Protein 4G29 (pdb70)

Structure (mmCIF, N/CA/C/O backbone):
data_4G29
#
_entry.id   4G29
#
_cell.length_a   52.256
_cell.length_b   52.256
_cell.length_c   132.146
_cell.angle_alpha   90.00
_cell.angle_beta   90.00
_cell.angle_gamma   90.00
#
_symmetry.space_group_name_H-M   'P 41 21 2'
#
loop_
_entity.id
_entity.type
_entity.pdbx_description
1 polymer 'Secreted effector protein sseI'
2 water water
#
loop_
_atom_site.group_PDB
_atom_site.id
_atom_site.type_symbol
_atom_site.label_atom_id
_atom_site.label_alt_id
_atom_site.label_comp_id
_atom_site.label_asym_id
_atom_site.label_entity_id
_atom_site.label_seq_id
_atom_site.pdbx_PDB_ins_code
_atom_site.Cartn_x
_atom_site.Cartn_y
_atom_site.Cartn_z
_atom_site.occupancy
_atom_site.B_iso_or_equiv
_atom_site.auth_seq_id
_atom_site.auth_comp_id
_atom_site.auth_asym_id
_atom_site.auth_atom_id
_atom_site.pdbx_PDB_model_num
ATOM 1 N N . THR A 1 9 ? 42.384 8.976 15.389 1.00 56.09 145 THR A N 1
ATOM 2 C CA . THR A 1 9 ? 41.307 9.887 14.863 1.00 52.02 145 THR A CA 1
ATOM 3 C C . THR A 1 9 ? 40.101 10.061 15.814 1.00 47.15 145 THR A C 1
ATOM 4 O O . THR A 1 9 ? 40.124 9.614 16.961 1.00 48.69 145 THR A O 1
ATOM 8 N N . TYR A 1 10 ? 39.061 10.745 15.346 1.00 42.44 146 TYR A N 1
ATOM 9 C CA . TYR A 1 10 ? 38.118 11.426 16.224 1.00 37.97 146 TYR A CA 1
ATOM 10 C C . TYR A 1 10 ? 36.693 10.976 15.990 1.00 34.51 146 TYR A C 1
ATOM 11 O O . TYR A 1 10 ? 36.389 10.385 14.961 1.00 33.46 146 TYR A O 1
ATOM 20 N N . ASN A 1 11 ? 35.853 11.227 16.981 1.00 31.26 147 ASN A N 1
ATOM 21 C CA . ASN A 1 11 ? 34.421 10.903 16.884 1.00 28.97 147 ASN A CA 1
ATOM 22 C C . ASN A 1 11 ? 33.576 12.138 16.574 1.00 27.03 147 ASN A C 1
ATOM 23 O O . ASN A 1 11 ? 32.403 12.009 16.121 1.00 24.62 147 ASN A O 1
ATOM 28 N N . LEU A 1 12 ? 34.153 13.313 16.861 1.00 27.90 148 LEU A N 1
ATOM 29 C CA . LEU A 1 12 ? 33.434 14.578 16.805 1.00 27.23 148 LEU A CA 1
ATOM 30 C C . LEU A 1 12 ? 34.179 15.541 15.910 1.00 29.31 148 LEU A C 1
ATOM 31 O O . LEU A 1 12 ? 35.311 15.884 16.205 1.00 30.96 148 LEU A O 1
ATOM 36 N N . THR A 1 13 ? 33.529 15.995 14.854 1.00 28.98 149 THR A N 1
ATOM 37 C CA . THR A 1 13 ? 34.170 16.928 13.927 1.00 31.78 149 THR A CA 1
ATOM 38 C C . THR A 1 13 ? 34.282 18.332 14.504 1.00 33.25 149 THR A C 1
ATOM 39 O O . THR A 1 13 ? 33.508 18.696 15.390 1.00 31.33 149 THR A O 1
ATOM 43 N N . SER A 1 14 ? 35.247 19.104 13.978 1.00 36.88 150 SER A N 1
ATOM 44 C CA . SER A 1 14 ? 35.476 20.511 14.346 1.00 40.02 150 SER A CA 1
ATOM 45 C C . SER A 1 14 ? 34.923 21.463 13.289 1.00 41.25 150 SER A C 1
ATOM 46 O O . SER A 1 14 ? 34.809 22.671 13.557 1.00 43.11 150 SER A O 1
ATOM 49 N N . ASP A 1 15 ? 34.571 20.908 12.121 1.00 41.40 151 ASP A N 1
ATOM 50 C CA . ASP A 1 15 ? 33.890 21.606 11.011 1.00 42.22 151 ASP A CA 1
ATOM 51 C C . ASP A 1 15 ? 32.616 22.305 11.493 1.00 40.90 151 ASP A C 1
ATOM 52 O O . ASP A 1 15 ? 32.240 23.358 10.967 1.00 42.72 151 ASP A O 1
ATOM 57 N N . ILE A 1 16 ? 31.931 21.682 12.454 1.00 36.38 152 ILE A N 1
ATOM 58 C CA . ILE A 1 16 ? 30.747 22.258 13.131 1.00 35.26 152 ILE A C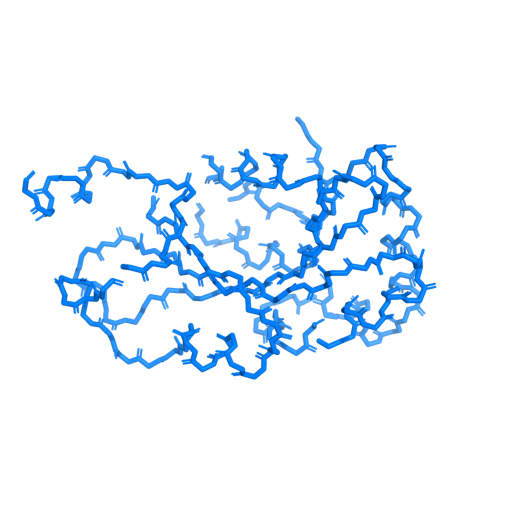A 1
ATOM 59 C C . ILE A 1 16 ? 31.029 22.120 14.611 1.00 34.62 152 ILE A C 1
ATOM 60 O O . ILE A 1 16 ? 31.945 21.401 14.969 1.00 34.73 152 ILE A O 1
ATOM 65 N N . ASP A 1 17 ? 30.252 22.757 15.487 1.00 35.92 153 ASP A N 1
ATOM 66 C CA . ASP A 1 17 ? 30.570 22.623 16.920 1.00 36.45 153 ASP A CA 1
ATOM 67 C C . ASP A 1 17 ? 29.993 21.310 17.491 1.00 33.01 153 ASP A C 1
ATOM 68 O O . ASP A 1 17 ? 29.085 21.306 18.339 1.00 33.45 153 ASP A O 1
ATOM 73 N N . ALA A 1 18 ? 30.544 20.193 17.014 1.00 30.78 154 ALA A N 1
ATOM 74 C CA . ALA A 1 18 ? 30.045 18.886 17.410 1.00 28.73 154 ALA A CA 1
ATOM 75 C C . ALA A 1 18 ? 30.191 18.615 18.902 1.00 28.35 154 ALA A C 1
ATOM 76 O O . ALA A 1 18 ? 29.303 18.014 19.517 1.00 27.70 154 ALA A O 1
ATOM 78 N N . ALA A 1 19 ? 31.291 19.066 19.502 1.00 30.91 155 ALA A N 1
ATOM 79 C CA . ALA A 1 19 ? 31.502 18.813 20.926 1.00 31.41 155 ALA A CA 1
ATOM 80 C C . ALA A 1 19 ? 30.421 19.523 21.739 1.00 30.55 155 ALA A C 1
ATOM 81 O O . ALA A 1 19 ? 29.820 18.930 22.647 1.00 31.10 155 ALA A O 1
ATOM 83 N N . ALA A 1 20 ? 30.111 20.759 21.363 1.00 30.87 156 ALA A N 1
ATOM 84 C CA . ALA A 1 20 ? 29.048 21.512 22.036 1.00 31.60 156 ALA A CA 1
ATOM 85 C C . ALA A 1 20 ? 27.676 20.877 21.846 1.00 29.82 156 ALA A C 1
ATOM 86 O O . ALA A 1 20 ? 26.875 20.821 22.788 1.00 28.53 156 ALA A O 1
ATOM 88 N N . TYR A 1 21 ? 27.393 20.443 20.620 1.00 28.21 157 TYR A N 1
ATOM 89 C CA . TYR A 1 21 ? 26.149 19.762 20.330 1.00 26.40 157 TYR A CA 1
ATOM 90 C C . TYR A 1 21 ? 25.982 18.482 21.141 1.00 25.16 157 TYR A C 1
ATOM 91 O O . TYR A 1 21 ? 24.899 18.218 21.660 1.00 25.37 157 TYR A O 1
ATOM 100 N N . LEU A 1 22 ? 27.050 17.689 21.266 1.00 25.41 158 LEU A N 1
ATOM 101 C CA . LEU A 1 22 ? 26.970 16.479 22.097 1.00 24.56 158 LEU A CA 1
ATOM 102 C C . LEU A 1 22 ? 26.671 16.816 23.562 1.00 26.10 158 LEU A C 1
ATOM 103 O O . LEU A 1 22 ? 25.826 16.203 24.198 1.00 25.30 158 LEU A O 1
ATOM 108 N N . GLU A 1 23 ? 27.334 17.827 24.100 1.00 27.79 159 GLU A N 1
ATOM 109 C CA . GLU A 1 23 ? 27.035 18.248 25.458 1.00 30.24 159 GLU A CA 1
ATOM 110 C C . GLU A 1 23 ? 25.594 18.689 25.649 1.00 28.48 159 GLU A C 1
ATOM 111 O O . GLU A 1 23 ? 24.950 18.395 26.681 1.00 26.66 159 GLU A O 1
ATOM 117 N N . GLU A 1 24 ? 25.090 19.437 24.671 1.00 28.38 160 GLU A N 1
ATOM 118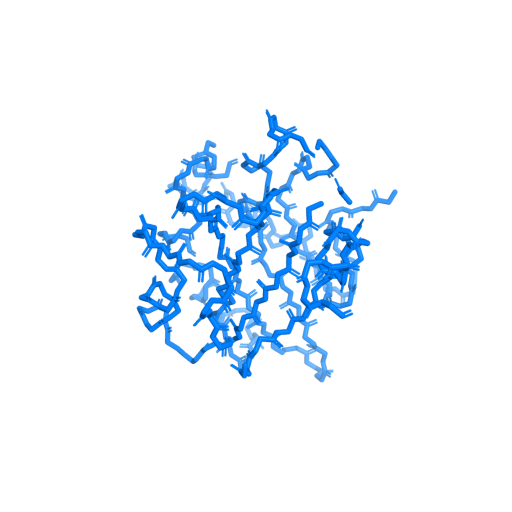 C CA . GLU A 1 24 ? 23.729 19.933 24.732 1.00 29.23 160 GLU A CA 1
ATOM 119 C C . GLU A 1 24 ? 22.717 18.773 24.679 1.00 26.65 160 GLU A C 1
ATOM 120 O O . GLU A 1 24 ? 21.760 18.729 25.447 1.00 25.88 160 GLU A O 1
ATOM 126 N N . LEU A 1 25 ? 22.965 17.810 23.801 1.00 24.51 161 LEU A N 1
ATOM 127 C CA . LEU A 1 25 ? 22.135 16.606 23.764 1.00 22.83 161 LEU A CA 1
ATOM 128 C C . LEU A 1 25 ? 22.142 15.892 25.121 1.00 23.77 161 LEU A C 1
ATOM 129 O O . LEU A 1 25 ? 21.090 15.418 25.639 1.00 23.24 161 LEU A O 1
ATOM 134 N N . LYS A 1 26 ? 23.314 15.824 25.733 1.00 24.16 162 LYS A N 1
ATOM 135 C CA . LYS A 1 26 ? 23.451 15.141 26.990 1.00 25.63 162 LYS A CA 1
ATOM 136 C C . LYS A 1 26 ? 22.882 15.892 28.216 1.00 26.24 162 LYS A C 1
ATOM 137 O O . LYS A 1 26 ? 22.689 15.287 29.281 1.00 27.78 162 LYS A O 1
ATOM 143 N N . GLN A 1 27 ? 22.561 17.163 28.045 1.00 28.50 163 GLN A N 1
ATOM 144 C CA . GLN A 1 27 ? 21.770 17.906 29.038 1.00 28.80 163 GLN A CA 1
ATOM 145 C C . GLN A 1 27 ? 20.316 17.429 29.131 1.00 28.50 163 GLN A C 1
ATOM 146 O O . GLN A 1 27 ? 19.546 17.817 30.050 1.00 28.89 163 GLN A O 1
ATOM 152 N N . ASN A 1 28 ? 19.887 16.688 28.139 1.00 24.69 164 ASN A N 1
ATOM 153 C CA . 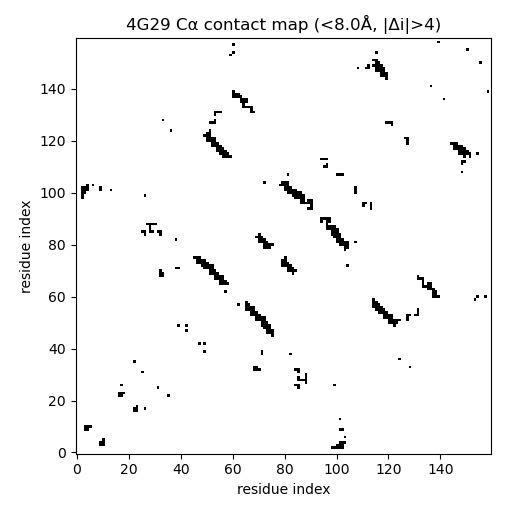ASN A 1 28 ? 18.566 16.079 28.195 1.00 24.81 164 ASN A CA 1
ATOM 154 C C . ASN A 1 28 ? 18.715 14.723 28.880 1.00 23.97 164 ASN A C 1
ATOM 155 O O . ASN A 1 28 ? 19.396 13.842 28.360 1.00 21.68 164 ASN A O 1
ATOM 160 N N . PRO A 1 29 ? 18.006 14.517 29.995 1.00 24.76 165 PRO A N 1
ATOM 161 C CA . PRO A 1 29 ? 18.267 13.304 30.773 1.00 24.52 165 PRO A CA 1
ATOM 162 C C . PRO A 1 29 ? 17.882 11.988 30.056 1.00 22.93 165 PRO A C 1
ATOM 163 O O . PRO A 1 29 ? 18.541 10.966 30.231 1.00 24.15 165 PRO A O 1
ATOM 167 N N . ILE A 1 30 ? 16.836 12.042 29.229 1.00 22.20 166 ILE A N 1
ATOM 168 C CA . ILE A 1 30 ? 16.419 10.868 28.460 1.00 20.87 166 ILE A CA 1
ATOM 169 C C . ILE A 1 30 ? 17.485 10.549 27.364 1.00 19.98 166 ILE A C 1
ATOM 170 O O . ILE A 1 30 ? 17.926 9.366 27.193 1.00 18.76 166 ILE A O 1
ATOM 175 N N . ILE A 1 31 ? 17.901 11.592 26.633 1.00 20.51 167 ILE A N 1
ATOM 176 C CA . ILE A 1 31 ? 18.971 11.398 25.614 1.00 19.18 167 ILE A CA 1
ATOM 177 C C . ILE A 1 31 ? 20.300 10.977 26.268 1.00 18.33 167 ILE A C 1
ATOM 178 O O . ILE A 1 31 ? 20.977 10.075 25.759 1.00 20.49 167 ILE A O 1
ATOM 183 N N . ASN A 1 32 ? 20.662 11.595 27.382 1.00 20.59 168 ASN A N 1
ATOM 184 C CA . ASN A 1 32 ? 21.835 11.207 28.117 1.00 21.40 168 ASN A CA 1
ATOM 185 C C . ASN A 1 32 ? 21.813 9.709 28.469 1.00 21.28 168 ASN A C 1
ATOM 186 O O . ASN A 1 32 ? 22.808 9.022 28.273 1.00 21.44 168 ASN A O 1
ATOM 191 N N . ASN A 1 33 ? 20.676 9.214 28.934 1.00 22.63 169 ASN A N 1
ATOM 192 C CA . ASN A 1 33 ? 20.591 7.794 29.313 1.00 23.14 169 ASN A CA 1
ATOM 193 C C . ASN A 1 33 ? 20.691 6.891 28.112 1.00 22.76 169 ASN A C 1
ATOM 194 O O . ASN A 1 33 ? 21.299 5.831 28.191 1.00 22.57 169 ASN A O 1
ATOM 199 N N . LYS A 1 34 ? 20.182 7.342 26.963 1.00 20.35 170 LYS A N 1
ATOM 200 C CA . LYS A 1 34 ? 20.237 6.522 25.768 1.00 19.93 170 LYS A CA 1
ATOM 201 C C . LYS A 1 34 ? 21.654 6.524 25.163 1.00 19.60 170 LYS A C 1
ATOM 202 O O . LYS A 1 34 ? 22.097 5.548 24.588 1.00 20.08 170 LYS A O 1
ATOM 208 N N . ILE A 1 35 ? 22.393 7.609 25.322 1.00 19.52 171 ILE A N 1
ATOM 209 C CA . ILE A 1 35 ? 23.781 7.645 24.921 1.00 20.14 171 ILE A CA 1
ATOM 210 C C . ILE A 1 35 ? 24.629 6.804 25.879 1.00 21.62 171 ILE A C 1
ATOM 211 O O . ILE A 1 35 ? 25.589 6.175 25.476 1.00 22.45 171 ILE A O 1
ATOM 224 N N . ASN A 1 37 ? 23.536 4.179 27.394 1.00 19.67 173 ASN A N 1
ATOM 225 C CA . ASN A 1 37 ? 23.021 2.846 27.139 1.00 18.75 173 ASN A CA 1
ATOM 226 C C . ASN A 1 37 ? 22.361 2.727 25.778 1.00 19.08 173 ASN A C 1
ATOM 227 O O . ASN A 1 37 ? 21.144 2.620 25.694 1.00 20.55 173 ASN A O 1
ATOM 232 N N . PRO A 1 38 ? 23.190 2.667 24.720 1.00 20.38 174 PRO A N 1
ATOM 233 C CA . PRO A 1 38 ? 22.714 2.857 23.336 1.00 21.91 174 PRO A CA 1
ATOM 234 C C . PRO A 1 38 ? 22.097 1.627 22.717 1.00 22.52 174 PRO A C 1
ATOM 235 O O . PRO A 1 38 ? 21.464 1.761 21.676 1.00 24.69 174 PRO A O 1
ATOM 239 N N . VAL A 1 39 ? 22.278 0.427 23.278 1.00 24.17 175 VAL A N 1
ATOM 240 C CA . VAL A 1 39 ? 21.798 -0.760 22.598 1.00 26.38 175 VAL A CA 1
ATOM 241 C C . VAL A 1 39 ? 20.265 -0.719 22.515 1.00 29.83 175 VAL A C 1
ATOM 242 O O . VAL A 1 39 ? 19.582 -0.499 23.492 1.00 31.12 175 VAL A O 1
ATOM 246 N N . GLY A 1 40 ? 19.753 -0.902 21.321 1.00 33.98 176 GLY A N 1
ATOM 247 C CA . GLY A 1 40 ? 18.327 -0.879 21.086 1.00 36.90 176 GLY A CA 1
ATOM 248 C C . GLY A 1 40 ? 17.734 0.524 20.956 1.00 35.67 176 GLY A C 1
ATOM 249 O O . GLY A 1 40 ? 16.524 0.644 20.814 1.00 38.83 176 GLY A O 1
ATOM 250 N N . GLN A 1 41 ? 18.569 1.553 20.988 1.00 32.23 177 GLN A N 1
ATOM 251 C CA . GLN A 1 41 ? 18.061 2.941 20.965 1.00 30.48 177 GLN A CA 1
ATOM 252 C C . GLN A 1 41 ? 18.037 3.728 19.669 1.00 30.47 177 GLN A C 1
ATOM 253 O O . GLN A 1 41 ? 17.396 4.801 19.768 1.00 27.99 177 GLN A O 1
ATOM 259 N N . CYS A 1 42 ? 18.775 3.336 18.578 1.00 24.31 178 CYS A N 1
ATOM 260 C CA . CYS A 1 42 ? 19.006 4.132 17.387 1.00 24.11 178 CYS A CA 1
ATOM 261 C C . CYS A 1 42 ? 17.615 4.472 16.892 1.00 22.52 178 CYS A C 1
ATOM 262 O O . CYS A 1 42 ? 17.438 5.576 16.501 1.00 24.94 178 CYS A O 1
ATOM 265 N N . GLU A 1 43 ? 16.649 3.538 16.868 1.00 22.26 179 GLU A N 1
ATOM 266 C CA . GLU A 1 43 ? 15.443 3.898 16.130 1.00 22.69 179 GLU A CA 1
ATOM 267 C C . GLU A 1 43 ? 14.709 5.048 16.855 1.00 20.92 179 GLU A C 1
ATOM 268 O O . GLU A 1 43 ? 14.245 6.051 16.217 1.00 18.80 179 GLU A O 1
ATOM 274 N N . SER A 1 44 ? 14.624 4.942 18.190 1.00 20.61 180 SER A N 1
ATOM 275 C CA . SER A 1 44 ? 13.891 5.942 19.002 1.00 20.32 180 SER A CA 1
ATOM 276 C C . SER A 1 44 ? 14.603 7.313 19.036 1.00 19.30 180 SER A C 1
ATOM 277 O O . SER A 1 44 ? 14.005 8.296 19.436 1.00 21.41 180 SER A O 1
ATOM 280 N N . LEU A 1 45 ? 15.909 7.333 18.725 1.00 18.37 181 LEU A N 1
ATOM 281 C CA . LEU A 1 45 ? 16.685 8.560 18.725 1.00 17.17 181 LEU A CA 1
ATOM 282 C C . LEU A 1 45 ? 16.509 9.340 17.422 1.00 18.00 181 LEU A C 1
ATOM 283 O O . LEU A 1 45 ? 16.903 10.524 17.388 1.00 18.21 181 LEU A O 1
ATOM 296 N N . THR A 1 47 ? 13.881 10.746 15.764 1.00 18.45 183 THR A N 1
ATOM 297 C CA . THR A 1 47 ? 13.028 11.922 15.836 1.00 19.08 183 THR A CA 1
ATOM 298 C C . THR A 1 47 ? 13.670 12.991 16.722 1.00 18.44 183 THR A C 1
ATOM 299 O O . THR A 1 47 ? 13.803 14.170 16.305 1.00 18.94 183 THR A O 1
ATOM 303 N N . PRO A 1 48 ? 14.119 12.615 17.950 1.00 20.25 184 PRO A N 1
ATOM 304 C CA . PRO A 1 48 ? 14.692 13.649 18.772 1.00 20.72 184 PRO A CA 1
ATOM 305 C C . PRO A 1 48 ? 15.943 14.312 18.204 1.00 20.27 184 PRO A C 1
ATOM 306 O O . PRO A 1 48 ? 16.096 15.540 18.256 1.00 20.01 184 PRO A O 1
ATOM 310 N N . VAL A 1 49 ? 16.824 13.512 17.628 1.00 19.58 185 VAL A N 1
ATOM 311 C CA . VAL A 1 49 ? 18.018 14.037 16.961 1.00 17.92 185 VAL A CA 1
ATOM 312 C C . VAL A 1 49 ? 17.667 14.922 15.776 1.00 19.14 185 VAL A C 1
ATOM 313 O O . VAL A 1 49 ? 18.313 16.011 15.610 1.00 19.30 185 VAL A O 1
ATOM 317 N N . SER A 1 50 ? 16.722 14.507 14.940 1.00 19.14 186 SER A N 1
ATOM 318 C CA . SER A 1 50 ? 16.232 15.379 13.848 1.00 19.05 186 SER A CA 1
ATOM 319 C C . SER A 1 50 ? 15.691 16.711 14.381 1.00 20.30 186 SER A C 1
ATOM 320 O O . SER A 1 50 ? 16.009 17.791 13.840 1.00 20.89 186 SER A O 1
ATOM 323 N N . ASN A 1 51 ? 14.838 16.661 15.421 1.00 18.81 187 ASN A N 1
ATOM 324 C CA . ASN A 1 51 ? 14.329 17.912 16.004 1.00 21.39 187 ASN A CA 1
ATOM 325 C C . ASN A 1 51 ? 15.476 18.825 16.442 1.00 21.46 187 ASN A C 1
ATOM 326 O O . ASN A 1 51 ? 15.427 20.031 16.242 1.00 22.19 187 ASN A O 1
ATOM 331 N N . PHE A 1 52 ? 16.465 18.229 17.094 1.00 21.01 188 PHE A N 1
ATOM 332 C CA . PHE A 1 52 ? 17.642 18.947 17.565 1.00 20.94 188 PHE A CA 1
ATOM 333 C C . PHE A 1 52 ? 18.375 19.639 16.409 1.00 21.75 188 PHE A C 1
ATOM 334 O O . PHE A 1 52 ? 18.693 20.830 16.464 1.00 24.88 188 PHE A O 1
ATOM 350 N N . ASN A 1 54 ? 17.327 20.377 13.417 1.00 24.06 190 ASN A N 1
ATOM 351 C CA . ASN A 1 54 ? 16.506 21.349 12.745 1.00 27.36 190 ASN A CA 1
ATOM 352 C C . ASN A 1 54 ? 16.550 22.642 13.524 1.00 28.98 190 ASN A C 1
ATOM 353 O O . ASN A 1 54 ? 16.704 23.723 12.968 1.00 30.26 190 ASN A O 1
ATOM 358 N N . GLU A 1 55 ? 16.477 22.524 14.837 1.00 29.10 191 GLU A N 1
ATOM 359 C CA . GLU A 1 55 ? 16.462 23.726 15.646 1.00 32.38 191 GLU A CA 1
ATOM 360 C C . GLU A 1 55 ? 17.862 24.419 15.662 1.00 32.01 191 GLU A C 1
ATOM 361 O O . GLU A 1 55 ? 17.982 25.605 15.873 1.00 35.52 191 GLU A O 1
ATOM 367 N N . LYS A 1 56 ? 18.909 23.675 15.356 1.00 30.54 192 LYS A N 1
ATOM 368 C CA . LYS A 1 56 ? 20.229 24.221 15.232 1.00 32.51 192 LYS A CA 1
ATOM 369 C C . LYS A 1 56 ? 20.493 24.827 13.854 1.00 33.72 192 LYS A C 1
ATOM 370 O O . LYS A 1 56 ? 21.573 25.406 13.647 1.00 35.58 192 LYS A O 1
ATOM 376 N N . GLY A 1 57 ? 19.532 24.723 12.928 1.00 32.63 193 GLY A N 1
ATOM 377 C CA . GLY A 1 57 ? 19.674 25.287 11.573 1.00 33.71 193 GLY A CA 1
ATOM 378 C C . GLY A 1 57 ? 20.263 24.346 10.519 1.00 32.39 193 GLY A C 1
ATOM 379 O O . GLY A 1 57 ? 20.705 24.821 9.464 1.00 32.54 193 GLY A O 1
ATOM 380 N N . PHE A 1 58 ? 20.255 23.028 10.779 1.00 29.12 194 PHE A N 1
ATOM 381 C CA . PHE A 1 58 ? 20.555 22.051 9.732 1.00 27.87 194 PHE A CA 1
ATOM 382 C C . PHE A 1 58 ? 19.283 21.950 8.903 1.00 28.40 194 PHE A C 1
ATOM 383 O O . PHE A 1 58 ? 18.181 22.078 9.444 1.00 30.92 194 PHE A O 1
ATOM 391 N N . ASP A 1 59 ? 19.395 21.761 7.600 1.00 28.83 195 ASP A N 1
ATOM 392 C CA . ASP A 1 59 ? 18.188 21.452 6.818 1.00 28.69 195 ASP A CA 1
ATOM 393 C C . ASP A 1 59 ? 18.413 20.231 5.900 1.00 27.00 195 ASP A C 1
ATOM 394 O O . ASP A 1 59 ? 19.420 19.501 6.029 1.00 26.09 195 ASP A O 1
ATOM 399 N N . ASN A 1 60 ? 17.431 19.956 5.047 1.00 25.94 196 ASN A N 1
ATOM 400 C CA . ASN A 1 60 ? 17.447 18.737 4.247 1.00 25.34 196 ASN A CA 1
ATOM 401 C C . ASN A 1 60 ? 17.805 17.529 5.141 1.00 22.47 196 ASN A C 1
ATOM 402 O O . ASN A 1 60 ? 18.716 16.770 4.857 1.00 22.07 196 ASN A O 1
ATOM 407 N N . ILE A 1 61 ? 17.008 17.359 6.184 1.00 21.33 197 ILE A N 1
ATOM 408 C CA . ILE A 1 61 ? 17.213 16.294 7.150 1.00 22.04 197 ILE A CA 1
ATOM 409 C C . ILE A 1 61 ? 16.726 14.979 6.531 1.00 21.28 197 ILE A C 1
ATOM 410 O O . ILE A 1 61 ? 15.647 14.901 5.960 1.00 22.06 197 ILE A O 1
ATOM 415 N N . ARG A 1 62 ? 17.591 13.969 6.594 1.00 19.30 198 ARG A N 1
ATOM 416 C CA . ARG A 1 62 ? 17.270 12.649 6.119 1.00 18.93 198 ARG A CA 1
ATOM 417 C C . ARG A 1 62 ? 17.559 11.654 7.237 1.00 17.75 198 ARG A C 1
ATOM 418 O O . ARG A 1 62 ? 18.423 11.924 8.092 1.00 19.37 198 ARG A O 1
ATOM 426 N N . TYR A 1 63 ? 16.912 10.486 7.111 1.00 18.91 199 TYR A N 1
ATOM 427 C CA . TYR A 1 63 ? 16.996 9.398 8.041 1.00 18.26 199 TYR A CA 1
ATOM 428 C C . TYR A 1 63 ? 17.717 8.274 7.326 1.00 17.94 199 TYR A C 1
ATOM 429 O O . TYR A 1 63 ? 17.253 7.806 6.320 1.00 18.25 199 TYR A O 1
ATOM 438 N N . ARG A 1 64 ? 18.861 7.896 7.889 1.00 17.64 200 ARG A N 1
ATOM 439 C CA . ARG A 1 64 ? 19.733 6.931 7.300 1.00 17.22 200 ARG A CA 1
ATOM 440 C C . ARG A 1 64 ? 19.509 5.552 7.895 1.00 17.18 200 ARG A C 1
ATOM 441 O O . ARG A 1 64 ? 19.830 5.323 9.067 1.00 18.18 200 ARG A O 1
ATOM 449 N N . GLY A 1 65 ? 18.977 4.631 7.089 1.00 16.05 201 GLY A N 1
ATOM 450 C CA . GLY A 1 65 ? 18.780 3.233 7.466 1.00 16.17 201 GLY A CA 1
ATOM 451 C C . GLY A 1 65 ? 19.960 2.418 6.986 1.00 14.41 201 GLY A C 1
ATOM 452 O O . GLY A 1 65 ? 20.400 2.595 5.827 1.00 15.45 201 GLY A O 1
ATOM 453 N N . ILE A 1 66 ? 20.527 1.621 7.864 1.00 15.24 202 ILE A N 1
ATOM 454 C CA . ILE A 1 66 ? 21.748 0.889 7.616 1.00 14.78 202 ILE A CA 1
ATOM 455 C C . ILE A 1 66 ? 21.597 -0.622 7.917 1.00 17.08 202 ILE A C 1
ATOM 456 O O . ILE A 1 66 ? 20.922 -1.032 8.917 1.00 15.81 202 ILE A O 1
ATOM 461 N N . PHE A 1 67 ? 22.184 -1.461 7.049 1.00 16.96 203 PHE A N 1
ATOM 462 C CA . PHE A 1 67 ? 22.385 -2.856 7.411 1.00 18.50 203 PHE A CA 1
ATOM 463 C C . PHE A 1 67 ? 23.880 -3.189 7.503 1.00 18.23 203 PHE A C 1
ATOM 464 O O . PHE A 1 67 ? 24.703 -2.665 6.722 1.00 19.53 203 PHE A O 1
ATOM 472 N N . ILE A 1 68 ? 24.181 -4.105 8.434 1.00 16.70 204 ILE A N 1
ATOM 473 C CA . ILE A 1 68 ? 25.515 -4.661 8.627 1.00 19.04 204 ILE A CA 1
ATOM 474 C C . ILE A 1 68 ? 25.377 -6.171 8.541 1.00 19.69 204 ILE A C 1
ATOM 475 O O . ILE A 1 68 ? 24.626 -6.786 9.333 1.00 20.35 204 ILE A O 1
ATOM 480 N N . TRP A 1 69 ? 26.009 -6.760 7.526 1.00 18.99 205 TRP A N 1
ATOM 481 C CA . TRP A 1 69 ? 25.886 -8.177 7.258 1.00 21.59 205 TRP A CA 1
ATOM 482 C C . TRP A 1 69 ? 27.234 -8.778 7.535 1.00 23.18 205 TRP A C 1
ATOM 483 O O . TRP A 1 69 ? 28.241 -8.295 7.034 1.00 21.85 205 TRP A O 1
ATOM 494 N N . ASP A 1 70 ? 27.240 -9.855 8.321 1.00 24.89 206 ASP A N 1
ATOM 495 C CA . ASP A 1 70 ? 28.458 -10.609 8.648 1.00 28.50 206 ASP A CA 1
ATOM 496 C C . ASP A 1 70 ? 28.740 -11.711 7.647 1.00 28.81 206 ASP A C 1
ATOM 497 O O . ASP A 1 70 ? 29.903 -12.029 7.354 1.00 31.75 206 ASP A O 1
ATOM 502 N N . LYS A 1 71 ? 27.685 -12.328 7.127 1.00 28.63 207 LYS A N 1
ATOM 503 C CA . LYS A 1 71 ? 27.822 -13.458 6.187 1.00 30.05 207 LYS A CA 1
ATOM 504 C C . LYS A 1 71 ? 26.563 -13.597 5.306 1.00 30.38 207 LYS A C 1
ATOM 505 O O . LYS A 1 71 ? 25.503 -13.140 5.710 1.00 29.82 207 LYS A O 1
ATOM 511 N N . PRO A 1 72 ? 26.661 -14.259 4.128 1.00 30.55 208 PRO A N 1
ATOM 512 C CA . PRO A 1 72 ? 25.521 -14.322 3.203 1.00 31.00 208 PRO A CA 1
ATOM 513 C C . PRO A 1 72 ? 24.306 -15.074 3.729 1.00 31.09 208 PRO A C 1
ATOM 514 O O . PRO A 1 72 ? 23.199 -14.860 3.242 1.00 32.81 208 PRO A O 1
ATOM 518 N N . THR A 1 73 ? 24.529 -15.978 4.686 1.00 31.53 209 THR A N 1
ATOM 519 C CA . THR A 1 73 ? 23.472 -16.846 5.200 1.00 32.73 209 THR A CA 1
ATOM 520 C C . THR A 1 73 ? 22.809 -16.312 6.474 1.00 31.40 209 THR A C 1
ATOM 521 O O . THR A 1 73 ? 21.969 -16.982 7.061 1.00 31.36 209 THR A O 1
ATOM 525 N N . GLU A 1 74 ? 23.220 -15.124 6.913 1.00 28.96 210 GLU A N 1
ATOM 526 C CA . GLU A 1 74 ? 22.653 -14.534 8.111 1.00 28.01 210 GLU A CA 1
ATOM 527 C C . GLU A 1 74 ? 21.178 -14.362 7.902 1.00 26.65 210 GLU A C 1
ATOM 528 O O . GLU A 1 74 ? 20.769 -13.871 6.876 1.00 25.59 210 GLU A O 1
ATOM 534 N N . GLU A 1 75 ? 20.377 -14.770 8.874 1.00 26.50 211 GLU A N 1
ATOM 535 C CA . GLU A 1 75 ? 18.931 -14.735 8.700 1.00 26.12 211 GLU A CA 1
ATOM 536 C C . GLU A 1 75 ? 18.320 -13.354 8.838 1.00 24.51 211 GLU A C 1
ATOM 537 O O . GLU A 1 75 ? 17.361 -13.043 8.139 1.00 22.21 211 GLU A O 1
ATOM 543 N N . ILE A 1 76 ? 18.848 -12.549 9.766 1.00 22.07 212 ILE A N 1
ATOM 544 C CA . ILE A 1 76 ? 18.394 -11.192 10.000 1.00 21.49 212 ILE A CA 1
ATOM 545 C C . ILE A 1 76 ? 19.639 -10.312 10.128 1.00 20.82 212 ILE A C 1
ATOM 546 O O . ILE A 1 76 ? 20.412 -10.457 11.093 1.00 22.10 212 ILE A O 1
ATOM 551 N N . PRO A 1 77 ? 19.833 -9.389 9.190 1.00 19.47 213 PRO A N 1
ATOM 552 C CA . PRO A 1 77 ? 21.011 -8.546 9.324 1.00 20.32 213 PRO A CA 1
ATOM 553 C C . PRO A 1 77 ? 20.889 -7.603 10.513 1.00 20.21 213 PRO A C 1
ATOM 554 O O . PRO A 1 77 ? 19.822 -7.416 11.067 1.00 21.34 213 PRO A O 1
ATOM 558 N N . THR A 1 78 ? 22.011 -7.082 10.959 1.00 19.75 214 THR A N 1
ATOM 559 C CA . THR A 1 78 ? 21.995 -6.056 11.996 1.00 20.06 214 THR A CA 1
ATOM 560 C C . THR A 1 78 ? 21.605 -4.722 11.378 1.00 18.77 214 THR A C 1
ATOM 561 O O . THR A 1 78 ? 22.138 -4.340 10.329 1.00 19.53 214 THR A O 1
ATOM 565 N N . ASN A 1 79 ? 20.691 -4.024 12.024 1.00 18.72 215 ASN A N 1
ATOM 566 C CA . ASN A 1 79 ? 20.281 -2.713 11.532 1.00 19.05 215 ASN A CA 1
ATOM 567 C C . ASN A 1 79 ? 20.849 -1.599 12.398 1.00 17.66 215 ASN A C 1
ATOM 568 O O . ASN A 1 79 ? 21.332 -1.810 13.554 1.00 20.12 215 ASN A O 1
ATOM 573 N N . HIS A 1 80 ? 20.835 -0.406 11.852 1.00 16.36 216 HIS A N 1
ATOM 574 C CA . HIS A 1 80 ? 21.257 0.775 12.558 1.00 15.87 216 HIS A CA 1
ATOM 575 C C . HIS A 1 80 ? 20.652 1.999 11.840 1.00 14.66 216 HIS A C 1
ATOM 576 O O . HIS A 1 80 ? 20.234 1.915 10.684 1.00 15.36 216 HIS A O 1
ATOM 583 N N . PHE A 1 81 ? 20.577 3.085 12.571 1.00 15.16 217 PHE A N 1
ATOM 584 C CA . PHE A 1 81 ? 19.971 4.340 12.087 1.00 16.31 217 PHE A CA 1
ATOM 585 C C . PHE A 1 81 ? 20.756 5.557 12.515 1.00 17.30 217 PHE A C 1
ATOM 586 O O . PHE A 1 81 ? 21.193 5.672 13.670 1.00 18.88 217 PHE A O 1
ATOM 594 N N . ALA A 1 82 ? 20.896 6.503 11.602 1.00 16.38 218 ALA A N 1
ATOM 595 C CA . ALA A 1 82 ? 21.540 7.756 11.922 1.00 17.35 218 ALA A CA 1
ATOM 596 C C . ALA A 1 82 ? 20.711 8.884 11.269 1.00 17.06 218 ALA A C 1
ATOM 597 O O . ALA A 1 82 ? 19.820 8.599 10.476 1.00 18.48 218 ALA A O 1
ATOM 599 N N . VAL A 1 83 ? 21.081 10.117 11.525 1.00 17.42 219 VAL A N 1
ATOM 600 C CA . VAL A 1 83 ? 20.368 11.274 10.924 1.00 17.35 219 VAL A CA 1
ATOM 601 C C . VAL A 1 83 ? 21.379 12.158 10.198 1.00 17.63 219 VAL A C 1
ATOM 602 O O . VAL A 1 83 ? 22.470 12.406 10.714 1.00 17.59 219 VAL A O 1
ATOM 606 N N . VAL A 1 84 ? 21.024 12.587 8.992 1.00 19.03 220 VAL A N 1
ATOM 607 C CA . VAL A 1 84 ? 21.909 13.356 8.126 1.00 19.18 220 VAL A CA 1
ATOM 608 C C . VAL A 1 84 ? 21.274 14.720 7.871 1.00 20.59 220 VAL A C 1
ATOM 609 O O . VAL A 1 84 ? 20.044 14.847 7.679 1.00 19.52 220 VAL A O 1
ATOM 613 N N . GLY A 1 85 ? 22.099 15.757 7.849 1.00 21.16 221 GLY A N 1
ATOM 614 C CA . GLY A 1 85 ? 21.591 17.091 7.534 1.00 22.85 221 GLY A CA 1
ATOM 615 C C . GLY A 1 85 ? 22.650 17.978 6.915 1.00 23.52 221 GLY A C 1
ATOM 616 O O . GLY A 1 85 ? 23.857 17.789 7.121 1.00 21.54 221 GLY A O 1
ATOM 617 N N . ASN A 1 86 ? 22.161 18.935 6.140 1.00 25.27 222 ASN A N 1
ATOM 618 C CA . ASN A 1 86 ? 22.981 19.903 5.459 1.00 27.88 222 ASN A CA 1
ATOM 619 C C . ASN A 1 86 ? 23.234 21.117 6.338 1.00 28.99 222 ASN A C 1
ATOM 620 O O . ASN A 1 86 ? 22.326 21.635 6.969 1.00 28.78 222 ASN A O 1
ATOM 625 N N . LYS A 1 87 ? 24.464 21.599 6.322 1.00 32.12 223 LYS A N 1
ATOM 626 C CA . LYS A 1 87 ? 24.766 22.872 6.932 1.00 34.50 223 LYS A CA 1
ATOM 627 C C . LYS A 1 87 ? 25.804 23.540 6.047 1.00 36.54 223 LYS A C 1
ATOM 628 O O . LYS A 1 87 ? 26.925 23.060 5.922 1.00 35.46 223 LYS A O 1
ATOM 634 N N . GLU A 1 88 ? 25.395 24.610 5.384 1.00 40.05 224 GLU A N 1
ATOM 635 C CA . GLU A 1 88 ? 26.295 25.403 4.553 1.00 43.32 224 GLU A CA 1
ATOM 636 C C . GLU A 1 88 ? 26.902 24.601 3.412 1.00 43.01 224 GLU A C 1
ATOM 637 O O . GLU A 1 88 ? 28.103 24.723 3.095 1.00 44.48 224 GLU A O 1
ATOM 643 N N . GLY A 1 89 ? 26.056 23.812 2.767 1.00 41.09 225 GLY A N 1
ATOM 644 C CA . GLY A 1 89 ? 26.470 23.025 1.610 1.00 41.07 225 GLY A CA 1
ATOM 645 C C . GLY A 1 89 ? 27.206 21.746 1.869 1.00 38.33 225 GLY A C 1
ATOM 646 O O . GLY A 1 89 ? 27.638 21.099 0.922 1.00 39.24 225 GLY A O 1
ATOM 647 N N . LYS A 1 90 ? 27.359 21.358 3.138 1.00 35.86 226 LYS A N 1
ATOM 648 C CA . LYS A 1 90 ? 27.956 20.061 3.455 1.00 33.44 226 LYS A CA 1
ATOM 649 C C . LYS A 1 90 ? 27.012 19.261 4.339 1.00 29.19 226 LYS A C 1
ATOM 650 O O . LYS A 1 90 ? 26.289 19.839 5.159 1.00 29.11 226 LYS A O 1
ATOM 656 N N . ASP A 1 91 ? 27.027 17.949 4.133 1.00 26.84 227 ASP A N 1
ATOM 657 C CA . ASP A 1 91 ? 26.258 16.999 4.958 1.00 23.94 227 ASP A CA 1
ATOM 658 C C . ASP A 1 91 ? 27.033 16.585 6.205 1.00 22.78 227 ASP A C 1
ATOM 659 O O . ASP A 1 91 ? 28.232 16.330 6.149 1.00 24.89 227 ASP A O 1
ATOM 664 N N . TYR A 1 92 ? 26.316 16.526 7.333 1.00 20.60 228 TYR A N 1
ATOM 665 C CA . TYR A 1 92 ? 26.803 15.953 8.589 1.00 19.65 228 TYR A CA 1
ATOM 666 C C . TYR A 1 92 ? 25.875 14.816 9.061 1.00 19.12 228 TYR A C 1
ATOM 667 O O . TYR A 1 92 ? 24.670 14.850 8.837 1.00 19.20 228 TYR A O 1
ATOM 676 N N . VAL A 1 93 ? 26.473 13.827 9.690 1.00 19.48 229 VAL A N 1
ATOM 677 C CA . VAL A 1 93 ? 25.767 12.682 10.216 1.00 18.96 229 VAL A CA 1
ATOM 678 C C . VAL A 1 93 ? 25.893 12.739 11.729 1.00 17.76 229 VAL A C 1
ATOM 679 O O . VAL A 1 93 ? 26.991 12.772 12.262 1.00 20.45 229 VAL A O 1
ATOM 683 N N . PHE A 1 94 ? 24.746 12.801 12.393 1.00 18.34 230 PHE A N 1
ATOM 684 C CA . PHE A 1 94 ? 24.631 12.593 13.831 1.00 18.06 230 PHE A CA 1
ATOM 685 C C . PHE A 1 94 ? 24.297 11.117 14.045 1.00 17.92 230 PHE A C 1
ATOM 686 O O . PHE A 1 94 ? 23.216 10.612 13.634 1.00 17.57 230 PHE A O 1
ATOM 694 N N . ASP A 1 95 ? 25.218 10.411 14.681 1.00 17.89 231 ASP A N 1
ATOM 695 C CA . ASP A 1 95 ? 25.059 8.994 14.942 1.00 17.62 231 ASP A CA 1
ATOM 696 C C . ASP A 1 95 ? 25.468 8.742 16.380 1.00 17.16 231 ASP A C 1
ATOM 697 O O . ASP A 1 95 ? 26.525 8.165 16.661 1.00 17.64 231 ASP A O 1
ATOM 702 N N . VAL A 1 96 ? 24.620 9.224 17.277 1.00 17.98 232 VAL A N 1
ATOM 703 C CA . VAL A 1 96 ? 24.909 9.250 18.698 1.00 18.27 232 VAL A CA 1
ATOM 704 C C . VAL A 1 96 ? 24.740 7.891 19.420 1.00 20.01 232 VAL A C 1
ATOM 705 O O . VAL A 1 96 ?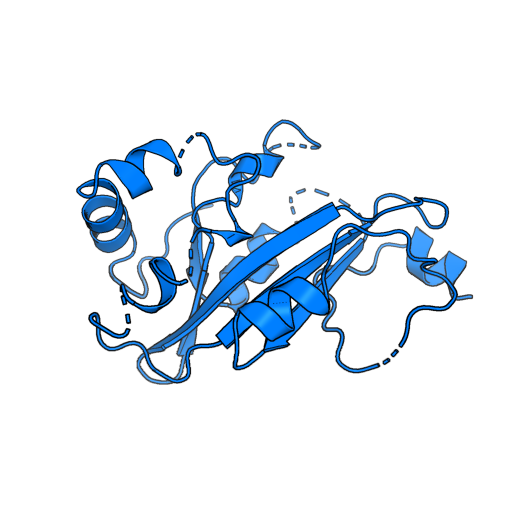 25.003 7.812 20.606 1.00 21.19 232 VAL A O 1
ATOM 709 N N . SER A 1 97 ? 24.334 6.849 18.701 1.00 18.12 233 SER A N 1
ATOM 710 C CA . SER A 1 97 ? 24.277 5.500 19.252 1.00 19.98 233 SER A CA 1
ATOM 711 C C . SER A 1 97 ? 25.193 4.504 18.533 1.00 18.75 233 SER A C 1
ATOM 712 O O . SER A 1 97 ? 25.039 3.292 18.707 1.00 18.59 233 SER A O 1
ATOM 715 N N . ALA A 1 98 ? 26.169 4.999 17.769 1.00 19.85 234 ALA A N 1
ATOM 716 C CA . ALA A 1 98 ? 27.087 4.147 16.983 1.00 18.67 234 ALA A CA 1
ATOM 717 C C . ALA A 1 98 ? 27.793 3.144 17.885 1.00 20.38 234 ALA A C 1
ATOM 718 O O . ALA A 1 98 ? 28.062 1.996 17.517 1.00 21.83 234 ALA A O 1
ATOM 720 N N . HIS A 1 99 ? 28.135 3.620 19.063 1.00 20.39 235 HIS A N 1
ATOM 721 C CA . HIS A 1 99 ? 28.870 2.821 20.023 1.00 22.08 235 HIS A CA 1
ATOM 722 C C . HIS A 1 99 ? 28.108 1.648 20.585 1.00 24.15 235 HIS A C 1
ATOM 723 O O . HIS A 1 99 ? 28.718 0.843 21.351 1.00 25.60 235 HIS A O 1
ATOM 730 N N . GLN A 1 100 ? 26.844 1.482 20.192 1.00 23.70 236 GLN A N 1
ATOM 731 C CA . GLN A 1 100 ? 26.163 0.211 20.473 1.00 25.34 236 GLN A CA 1
ATOM 732 C C . GLN A 1 100 ? 26.923 -1.010 19.908 1.00 25.93 236 GLN A C 1
ATOM 733 O O . GLN A 1 100 ? 26.722 -2.110 20.375 1.00 28.20 236 GLN A O 1
ATOM 739 N N . PHE A 1 101 ? 27.812 -0.785 18.942 1.00 25.05 237 PHE A N 1
ATOM 740 C CA . PHE A 1 101 ? 28.592 -1.839 18.279 1.00 26.90 237 PHE A CA 1
ATOM 741 C C . PHE A 1 101 ? 29.991 -2.074 18.853 1.00 28.04 237 PHE A C 1
ATOM 742 O O . PHE A 1 101 ? 30.697 -3.026 18.441 1.00 29.66 237 PHE A O 1
ATOM 750 N N . GLU A 1 102 ? 30.390 -1.239 19.809 1.00 30.32 238 GLU A N 1
ATOM 751 C CA . GLU A 1 102 ? 31.741 -1.322 20.413 1.00 33.49 238 GLU A CA 1
ATOM 752 C C . GLU A 1 102 ? 32.128 -2.723 20.845 1.00 37.62 238 GLU A C 1
ATOM 753 O O . GLU A 1 102 ? 33.288 -3.168 20.631 1.00 39.39 238 GLU A O 1
ATOM 759 N N . ASN A 1 103 ? 31.171 -3.404 21.450 1.00 39.89 239 ASN A N 1
ATOM 760 C CA . ASN A 1 103 ? 31.348 -4.747 21.966 1.00 44.40 239 ASN A CA 1
ATOM 761 C C . ASN A 1 103 ? 30.873 -5.857 21.018 1.00 45.88 239 ASN A C 1
ATOM 762 O O . ASN A 1 103 ? 30.745 -7.004 21.459 1.00 48.70 239 ASN A O 1
ATOM 767 N N . ARG A 1 104 ? 30.651 -5.524 19.734 1.00 44.81 240 ARG A N 1
ATOM 768 C CA . ARG A 1 104 ? 30.172 -6.480 18.701 1.00 45.63 240 ARG A CA 1
ATOM 769 C C . ARG A 1 104 ? 31.052 -6.562 17.466 1.00 45.29 240 ARG A C 1
ATOM 770 O O . ARG A 1 104 ? 30.559 -6.690 16.347 1.00 46.00 240 ARG A O 1
ATOM 778 N N . GLY A 1 105 ? 32.357 -6.465 17.672 1.00 45.95 241 GLY A N 1
ATOM 779 C CA . GLY A 1 105 ? 33.319 -6.533 16.586 1.00 45.50 241 GLY A CA 1
ATOM 780 C C . GLY A 1 105 ? 33.518 -5.230 15.856 1.00 43.10 241 GLY A C 1
ATOM 781 O O . GLY A 1 105 ? 34.073 -5.218 14.766 1.00 44.81 241 GLY A O 1
ATOM 790 N N . SER A 1 107 ? 34.944 -2.293 17.644 1.00 39.70 243 SER A N 1
ATOM 791 C CA . SER A 1 107 ? 35.432 -1.628 18.827 1.00 40.25 243 SER A CA 1
ATOM 792 C C . SER A 1 107 ? 35.839 -0.199 18.582 1.00 39.00 243 SER A C 1
ATOM 793 O O . SER A 1 107 ? 35.900 0.590 19.543 1.00 38.96 243 SER A O 1
ATOM 796 N N . ASN A 1 108 ? 36.157 0.135 17.336 1.00 37.64 244 ASN A N 1
ATOM 797 C CA . ASN A 1 108 ? 36.513 1.494 16.946 1.00 37.07 244 ASN A CA 1
ATOM 798 C C . ASN A 1 108 ? 35.345 2.479 17.042 1.00 34.90 244 ASN A C 1
ATOM 799 O O . ASN A 1 108 ? 35.549 3.693 17.142 1.00 34.65 244 ASN A O 1
ATOM 804 N N . LEU A 1 109 ? 34.126 1.947 17.063 1.00 33.32 245 LEU A N 1
ATOM 805 C CA . LEU A 1 109 ? 32.929 2.733 17.347 1.00 31.16 245 LEU A CA 1
ATOM 806 C C . LEU A 1 109 ? 32.765 2.817 18.852 1.00 30.67 245 LEU A C 1
ATOM 807 O O . LEU A 1 109 ? 31.993 2.105 19.464 1.00 30.64 245 LEU A O 1
ATOM 812 N N . ASN A 1 110 ? 33.568 3.684 19.453 1.00 30.60 246 ASN A N 1
ATOM 813 C CA . ASN A 1 110 ? 33.711 3.721 20.874 1.00 30.61 246 ASN A CA 1
ATOM 814 C C . ASN A 1 110 ? 33.101 4.953 21.526 1.00 28.77 246 ASN A C 1
ATOM 815 O O . ASN A 1 110 ? 33.319 5.204 22.696 1.00 29.49 246 ASN A O 1
ATOM 820 N N . GLY A 1 111 ? 32.309 5.696 20.770 1.00 27.03 247 GLY A N 1
ATOM 821 C CA . GLY A 1 111 ? 31.496 6.747 21.343 1.00 25.93 247 GLY A CA 1
ATOM 822 C C . GLY A 1 111 ? 30.507 7.289 20.352 1.00 24.52 247 GLY A C 1
ATOM 823 O O . GLY A 1 111 ? 30.557 6.951 19.157 1.00 22.80 247 GLY A O 1
ATOM 824 N N . PRO A 1 112 ? 29.638 8.195 20.804 1.00 24.77 248 PRO A N 1
ATOM 825 C CA . PRO A 1 112 ? 28.733 8.839 19.862 1.00 23.50 248 PRO A CA 1
ATOM 826 C C . PRO A 1 112 ? 29.510 9.599 18.767 1.00 23.61 248 PRO A C 1
ATOM 827 O O . PRO A 1 112 ? 30.562 10.187 19.059 1.00 24.93 248 PRO A O 1
ATOM 831 N N . LEU A 1 113 ? 28.992 9.577 17.548 1.00 22.08 249 LEU A N 1
ATOM 832 C CA . LEU A 1 113 ? 29.644 10.244 16.418 1.00 21.78 249 LEU A CA 1
ATOM 833 C C . LEU A 1 113 ? 28.798 11.434 15.982 1.00 21.52 249 LEU A C 1
ATOM 834 O O . LEU A 1 113 ? 27.614 11.325 15.831 1.00 21.17 249 LEU A O 1
ATOM 839 N N . ILE A 1 114 ? 29.464 12.564 15.753 1.00 21.09 250 ILE A N 1
ATOM 840 C CA . ILE A 1 114 ? 28.875 13.677 14.983 1.00 21.00 250 ILE A CA 1
ATOM 841 C C . ILE A 1 114 ? 30.001 14.107 14.024 1.00 21.33 250 ILE A C 1
ATOM 842 O O . ILE A 1 114 ? 31.006 14.711 14.442 1.00 23.00 250 ILE A O 1
ATOM 847 N N . LEU A 1 115 ? 29.832 13.778 12.751 1.00 21.51 251 LEU A N 1
ATOM 848 C CA . LEU A 1 115 ? 30.893 13.823 11.784 1.00 22.42 251 LEU A CA 1
ATOM 849 C C . LEU A 1 115 ? 30.405 14.354 10.468 1.00 22.11 251 LEU A C 1
ATOM 850 O O . LEU A 1 115 ? 29.230 14.300 10.194 1.00 22.53 251 LEU A O 1
ATOM 855 N N . SER A 1 116 ? 31.301 14.829 9.602 1.00 21.94 252 SER A N 1
ATOM 856 C CA . SER A 1 116 ? 30.838 15.040 8.221 1.00 23.71 252 SER A CA 1
ATOM 857 C C . SER A 1 116 ? 30.432 13.703 7.599 1.00 22.77 252 SER A C 1
ATOM 858 O O . SER A 1 116 ? 30.811 12.631 8.092 1.00 23.86 252 SER A O 1
ATOM 861 N N . ALA A 1 117 ? 29.672 13.739 6.510 1.00 24.28 253 ALA A N 1
ATOM 862 C CA . ALA A 1 117 ? 29.241 12.485 5.893 1.00 23.43 253 ALA A CA 1
ATOM 863 C C . ALA A 1 117 ? 30.464 11.697 5.449 1.00 24.52 253 ALA A C 1
ATOM 864 O O . ALA A 1 117 ? 30.490 10.491 5.573 1.00 23.53 253 ALA A O 1
ATOM 866 N N . ASP A 1 118 ? 31.497 12.355 4.925 1.00 26.70 254 ASP A N 1
ATOM 867 C CA . ASP A 1 118 ? 32.637 11.609 4.453 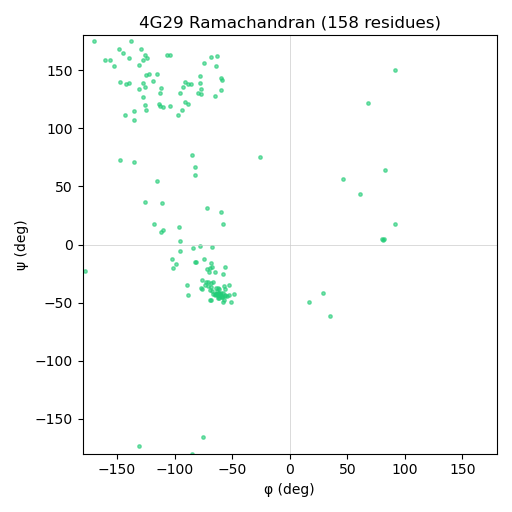1.00 27.25 254 ASP A CA 1
ATOM 868 C C . ASP A 1 118 ? 33.404 11.021 5.635 1.00 26.35 254 ASP A C 1
ATOM 869 O O . ASP A 1 118 ? 33.954 9.917 5.501 1.00 27.08 254 ASP A O 1
ATOM 874 N N . GLU A 1 119 ? 33.473 11.758 6.757 1.00 24.92 255 GLU A N 1
ATOM 875 C CA . GLU A 1 119 ? 34.182 11.270 7.929 1.00 24.93 255 GLU A CA 1
ATOM 876 C C . GLU A 1 119 ? 33.440 10.094 8.512 1.00 23.90 255 GLU A C 1
ATOM 877 O O . GLU A 1 119 ? 34.063 9.141 8.988 1.00 24.44 255 GLU A O 1
ATOM 883 N N . TRP A 1 120 ? 32.097 10.144 8.460 1.00 21.86 256 TRP A N 1
ATOM 884 C CA . TRP A 1 120 ? 31.249 9.078 8.994 1.00 21.95 256 TRP A CA 1
ATOM 885 C C . TRP A 1 120 ? 31.520 7.760 8.214 1.00 22.07 256 TRP A C 1
ATOM 886 O O . TRP A 1 120 ? 31.769 6.690 8.782 1.00 22.38 256 TRP A O 1
ATOM 897 N N . VAL A 1 121 ? 31.566 7.854 6.893 1.00 22.76 257 VAL A N 1
ATOM 898 C CA . VAL A 1 121 ? 31.831 6.684 6.087 1.00 23.30 257 VAL A CA 1
ATOM 899 C C . VAL A 1 121 ? 33.212 6.091 6.407 1.00 24.26 257 VAL A C 1
ATOM 900 O O . VAL A 1 121 ? 33.389 4.876 6.487 1.00 23.54 257 VAL A O 1
ATOM 904 N N . CYS A 1 122 ? 34.187 6.992 6.573 1.00 26.10 258 CYS A N 1
ATOM 905 C CA . CYS A 1 122 ? 35.545 6.659 6.920 1.00 28.94 258 CYS A CA 1
ATOM 906 C C . CYS A 1 122 ? 35.597 5.932 8.233 1.00 28.09 258 CYS A C 1
ATOM 907 O O . CYS A 1 122 ? 36.255 4.896 8.335 1.00 28.84 258 CYS A O 1
ATOM 910 N N . LYS A 1 123 ? 34.838 6.424 9.205 1.00 25.54 259 LYS A N 1
ATOM 911 C CA . LYS A 1 123 ? 34.809 5.814 10.540 1.00 25.70 259 LYS A CA 1
ATOM 912 C C . LYS A 1 123 ? 34.291 4.356 10.494 1.00 25.04 259 LYS A C 1
ATOM 913 O O . LYS A 1 123 ? 34.896 3.445 11.088 1.00 26.82 259 LYS A O 1
ATOM 919 N N . TYR A 1 124 ? 33.204 4.123 9.766 1.00 22.70 260 TYR A N 1
ATOM 920 C CA . TYR A 1 124 ? 32.628 2.795 9.622 1.00 22.75 260 TYR A CA 1
ATOM 921 C C . TYR A 1 124 ? 33.546 1.886 8.841 1.00 24.22 260 TYR A C 1
ATOM 922 O O . TYR A 1 124 ? 33.743 0.753 9.229 1.00 26.36 260 TYR A O 1
ATOM 931 N N . ARG A 1 125 ? 34.178 2.410 7.798 1.00 29.98 261 ARG A N 1
ATOM 932 C CA . ARG A 1 125 ? 35.180 1.611 7.080 1.00 29.34 261 ARG A CA 1
ATOM 933 C C . ARG A 1 125 ? 36.358 1.159 7.930 1.00 31.72 261 ARG A C 1
ATOM 934 O O . ARG A 1 125 ? 36.801 0.018 7.791 1.00 34.45 261 ARG A O 1
ATOM 950 N N . ALA A 1 127 ? 36.281 0.658 11.056 1.00 32.51 263 ALA A N 1
ATOM 951 C CA . ALA A 1 127 ? 35.760 -0.183 12.122 1.00 32.95 263 ALA A CA 1
ATOM 952 C C . ALA A 1 127 ? 35.644 -1.652 11.714 1.00 31.94 263 ALA A C 1
ATOM 953 O O . ALA A 1 127 ? 35.525 -2.492 12.604 1.00 33.12 263 ALA A O 1
ATOM 955 N N . LYS A 1 131 ? 32.819 -6.902 7.443 1.00 28.13 267 LYS A N 1
ATOM 956 C CA . LYS A 1 131 ? 31.370 -6.858 7.352 1.00 26.20 267 LYS A CA 1
ATOM 957 C C . LYS A 1 131 ? 30.942 -5.990 6.167 1.00 24.84 267 LYS A C 1
ATOM 958 O O . LYS A 1 131 ? 31.645 -5.047 5.761 1.00 25.70 267 LYS A O 1
ATOM 964 N N . LEU A 1 132 ? 29.794 -6.343 5.611 1.00 21.87 268 LEU A N 1
ATOM 965 C CA . LEU A 1 132 ? 29.162 -5.626 4.543 1.00 20.26 268 LEU A CA 1
ATOM 966 C C . LEU A 1 132 ? 28.231 -4.624 5.144 1.00 19.70 268 LEU A C 1
ATOM 967 O O . LEU A 1 132 ? 27.298 -4.983 5.896 1.00 22.09 268 LEU A O 1
ATOM 972 N N . ILE A 1 133 ? 28.469 -3.380 4.788 1.00 18.93 269 ILE A N 1
ATOM 973 C CA . ILE A 1 133 ? 27.670 -2.275 5.317 1.00 17.04 269 ILE A CA 1
ATOM 974 C C . ILE A 1 133 ? 27.139 -1.436 4.162 1.00 18.39 269 ILE A C 1
ATOM 975 O O . ILE A 1 133 ? 27.913 -0.979 3.314 1.00 18.08 269 ILE A O 1
ATOM 980 N N . TYR A 1 134 ? 25.825 -1.227 4.155 1.00 16.17 270 TYR A N 1
ATOM 981 C CA . TYR A 1 134 ? 25.176 -0.316 3.195 1.00 16.46 270 TYR A CA 1
ATOM 982 C C . TYR A 1 134 ? 23.990 0.407 3.841 1.00 17.57 270 TYR A C 1
ATOM 983 O O . TYR A 1 134 ? 23.467 -0.050 4.853 1.00 17.33 270 TYR A O 1
ATOM 992 N N . TYR A 1 135 ? 23.548 1.455 3.172 1.00 16.94 271 TYR A N 1
ATOM 993 C CA . TYR A 1 135 ? 22.497 2.312 3.662 1.00 17.56 271 TYR A CA 1
ATOM 994 C C . TYR A 1 135 ? 21.649 2.924 2.559 1.00 16.86 271 TYR A C 1
ATOM 995 O O . TYR A 1 135 ? 22.007 2.926 1.343 1.00 17.28 271 TYR A O 1
ATOM 1004 N N . THR A 1 136 ? 20.529 3.512 3.004 1.00 17.22 272 THR A N 1
ATOM 1005 C CA . THR A 1 136 ? 19.715 4.313 2.157 1.00 17.95 272 THR A CA 1
ATOM 1006 C C . THR A 1 136 ? 19.224 5.490 3.036 1.00 19.05 272 THR A C 1
ATOM 1007 O O . THR A 1 136 ? 18.939 5.279 4.205 1.00 17.72 272 THR A O 1
ATOM 1011 N N . ASP A 1 137 ? 19.219 6.705 2.483 1.00 18.41 273 ASP A N 1
ATOM 1012 C CA . ASP A 1 137 ? 18.596 7.873 3.112 1.00 18.74 273 ASP A CA 1
ATOM 1013 C C . ASP A 1 137 ? 17.137 8.058 2.710 1.00 20.61 273 ASP A C 1
ATOM 1014 O O . ASP A 1 137 ? 16.761 7.924 1.519 1.00 21.75 273 ASP A O 1
ATOM 1019 N N . PHE A 1 138 ? 16.320 8.444 3.691 1.00 19.47 274 PHE A N 1
ATOM 1020 C CA . PHE A 1 138 ? 14.872 8.583 3.535 1.00 20.62 274 PHE A CA 1
ATOM 1021 C C . PHE A 1 138 ? 14.438 9.919 4.089 1.00 22.50 274 PHE A C 1
ATOM 1022 O O . PHE A 1 138 ? 15.067 10.484 4.991 1.00 21.71 274 PHE A O 1
ATOM 1030 N N . SER A 1 139 ? 13.321 10.430 3.585 1.00 22.94 275 SER A N 1
ATOM 1031 C CA . SER A 1 139 ? 12.798 11.689 4.097 1.00 24.97 275 SER A CA 1
ATOM 1032 C C . SER A 1 139 ? 11.984 11.463 5.368 1.00 24.81 275 SER A C 1
ATOM 1033 O O . SER A 1 139 ? 11.716 12.409 6.101 1.00 26.59 275 SER A O 1
ATOM 1036 N N . ASN A 1 140 ? 11.595 10.220 5.667 1.00 23.29 276 ASN A N 1
ATOM 1037 C CA . ASN A 1 140 ? 10.678 9.947 6.771 1.00 25.03 276 ASN A CA 1
ATOM 1038 C C . ASN A 1 140 ? 11.240 8.827 7.643 1.00 23.69 276 ASN A C 1
ATOM 1039 O O . ASN A 1 140 ? 11.725 7.829 7.099 1.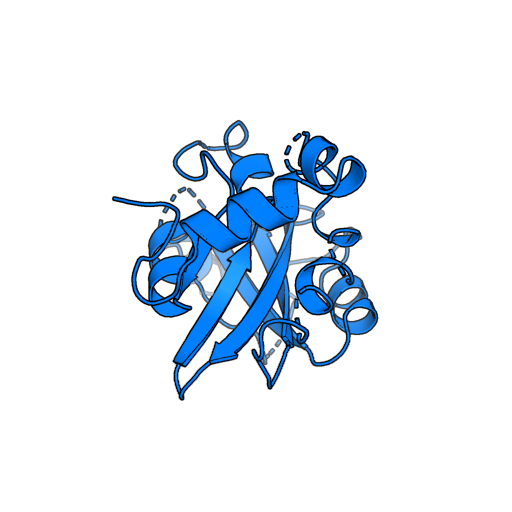00 22.68 276 ASN A O 1
ATOM 1044 N N . SER A 1 141 ? 11.213 9.018 8.975 1.00 23.42 277 SER A N 1
ATOM 1045 C CA . SER A 1 141 ? 11.870 8.089 9.874 1.00 22.36 277 SER A CA 1
ATOM 1046 C C . SER A 1 141 ? 11.135 6.726 9.947 1.00 22.99 277 SER A C 1
ATOM 1047 O O . SER A 1 141 ? 11.767 5.675 10.122 1.00 21.19 277 SER A O 1
ATOM 1050 N N . SER A 1 142 ? 9.818 6.737 9.801 1.00 24.47 278 SER A N 1
ATOM 1051 C CA . SER A 1 142 ? 9.103 5.469 9.837 1.00 25.08 278 SER A CA 1
ATOM 1052 C C . SER A 1 142 ? 9.334 4.661 8.528 1.00 24.42 278 SER A C 1
ATOM 1053 O O . SER A 1 142 ? 9.392 3.440 8.555 1.00 23.86 278 SER A O 1
ATOM 1056 N N . ILE A 1 143 ? 9.449 5.358 7.412 1.00 23.83 279 ILE A N 1
ATOM 1057 C CA . ILE A 1 143 ? 9.867 4.700 6.150 1.00 24.58 279 ILE A CA 1
ATOM 1058 C C . ILE A 1 143 ? 11.238 4.036 6.266 1.00 23.04 279 ILE A C 1
ATOM 1059 O O . ILE A 1 143 ? 11.418 2.874 5.862 1.00 20.99 279 ILE A O 1
ATOM 1064 N N . ALA A 1 144 ? 12.183 4.764 6.861 1.00 20.38 280 ALA A N 1
ATOM 1065 C CA . ALA A 1 144 ? 13.534 4.278 7.104 1.00 18.44 280 ALA A CA 1
ATOM 1066 C C . ALA A 1 144 ? 13.442 2.994 7.961 1.00 18.99 280 ALA A C 1
ATOM 1067 O O . ALA A 1 144 ? 14.030 1.976 7.627 1.00 18.91 280 ALA A O 1
ATOM 1069 N N . ALA A 1 145 ? 12.674 3.057 9.047 1.00 19.35 281 ALA A N 1
ATOM 1070 C CA . ALA A 1 145 ? 12.595 1.957 9.989 1.00 19.47 281 ALA A CA 1
ATOM 1071 C C . ALA A 1 145 ? 12.007 0.702 9.317 1.00 21.25 281 ALA A C 1
ATOM 1072 O O . ALA A 1 145 ? 12.437 -0.435 9.574 1.00 19.92 281 ALA A O 1
ATOM 1074 N N . ASN A 1 146 ? 11.000 0.920 8.472 1.00 22.21 282 ASN A N 1
ATOM 1075 C CA . ASN A 1 146 ? 10.347 -0.179 7.775 1.00 23.96 282 ASN A CA 1
ATOM 1076 C C . ASN A 1 146 ? 11.228 -0.838 6.724 1.00 22.78 282 ASN A C 1
ATOM 1077 O O . ASN A 1 146 ? 11.235 -2.064 6.618 1.00 25.26 282 ASN A O 1
ATOM 1082 N N . ALA A 1 147 ? 12.006 -0.020 6.005 1.00 21.99 283 ALA A N 1
ATOM 1083 C CA . ALA A 1 147 ? 12.847 -0.484 4.926 1.00 21.79 283 ALA A CA 1
ATOM 1084 C C . ALA A 1 147 ? 14.056 -1.260 5.458 1.00 19.61 283 ALA A C 1
ATOM 1085 O O . ALA A 1 147 ? 14.572 -2.151 4.804 1.00 22.69 283 ALA A O 1
ATOM 1087 N N . TYR A 1 148 ? 14.538 -0.873 6.621 1.00 18.91 284 TYR A N 1
ATOM 1088 C CA . TYR A 1 148 ? 15.689 -1.453 7.305 1.00 17.46 284 TYR A CA 1
ATOM 1089 C C . TYR A 1 148 ? 15.256 -2.105 8.600 1.00 19.13 284 TYR A C 1
ATOM 1090 O O . TYR A 1 148 ? 15.793 -1.861 9.667 1.00 18.45 284 TYR A O 1
ATOM 1099 N N . ASP A 1 149 ? 14.287 -3.007 8.482 1.00 18.31 285 ASP A N 1
ATOM 1100 C CA . ASP A 1 149 ? 13.679 -3.639 9.662 1.00 19.43 285 ASP A CA 1
ATOM 1101 C C . ASP A 1 149 ? 14.458 -4.854 10.177 1.00 19.65 285 ASP A C 1
ATOM 1102 O O . ASP A 1 149 ? 15.486 -5.187 9.645 1.00 19.77 285 ASP A O 1
ATOM 1107 N N . ALA A 1 150 ? 13.943 -5.467 11.250 1.00 20.31 286 ALA A N 1
ATOM 1108 C CA . ALA A 1 150 ? 14.609 -6.594 11.900 1.00 20.85 286 ALA A CA 1
ATOM 1109 C C . ALA A 1 150 ? 13.846 -7.890 11.688 1.00 20.90 286 ALA A C 1
ATOM 1110 O O . ALA A 1 150 ? 13.820 -8.736 12.570 1.00 19.36 286 ALA A O 1
ATOM 1112 N N . LEU A 1 151 ? 13.253 -8.043 10.511 1.00 21.17 287 LEU A N 1
ATOM 1113 C CA . LEU A 1 151 ? 12.628 -9.281 10.137 1.00 21.59 287 LEU A CA 1
ATOM 1114 C C . LEU A 1 151 ? 13.493 -10.047 9.137 1.00 22.19 287 LEU A C 1
ATOM 1115 O O . LEU A 1 151 ? 14.381 -9.438 8.525 1.00 22.14 287 LEU A O 1
ATOM 1120 N N . PRO A 1 152 ? 13.224 -11.358 8.950 1.00 22.47 288 PRO A N 1
ATOM 1121 C CA . PRO A 1 152 ? 14.096 -12.163 8.079 1.00 22.50 288 PRO A CA 1
ATOM 1122 C C . PRO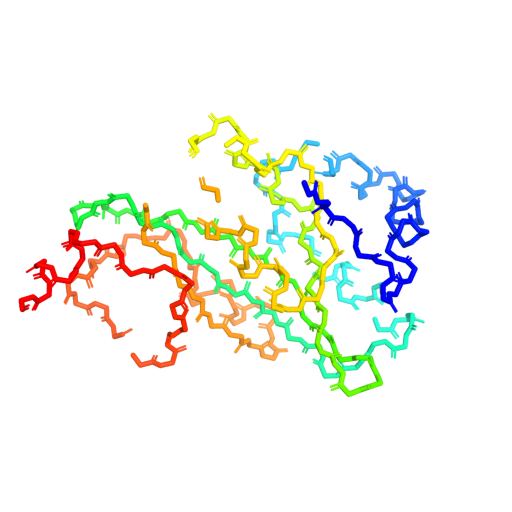 A 1 152 ? 14.166 -11.633 6.643 1.00 22.54 288 PRO A C 1
ATOM 1123 O O . PRO A 1 152 ? 13.151 -11.149 6.048 1.00 22.29 288 PRO A O 1
ATOM 1127 N N . ARG A 1 153 ? 15.383 -11.727 6.100 1.00 21.89 289 ARG A N 1
ATOM 1128 C CA . ARG A 1 153 ? 15.705 -11.230 4.801 1.00 24.09 289 ARG A CA 1
ATOM 1129 C C . ARG A 1 153 ? 16.766 -12.124 4.184 1.00 25.24 289 ARG A C 1
ATOM 1130 O O . ARG A 1 153 ? 17.706 -12.465 4.847 1.00 26.48 289 ARG A O 1
ATOM 1138 N N . GLU A 1 154 ? 16.671 -12.419 2.903 1.00 26.00 290 GLU A N 1
ATOM 1139 C CA . GLU A 1 154 ? 17.713 -13.198 2.233 1.00 27.36 290 GLU A CA 1
ATOM 1140 C C . GLU A 1 154 ? 18.586 -12.263 1.381 1.00 26.67 290 GLU A C 1
ATOM 1141 O O . GLU A 1 154 ? 18.085 -11.601 0.480 1.00 27.72 290 GLU A O 1
ATOM 1147 N N . LEU A 1 155 ? 19.882 -12.201 1.692 1.00 27.07 291 LEU A N 1
ATOM 1148 C CA . LEU A 1 155 ? 20.784 -11.210 1.082 1.00 26.92 291 LEU A CA 1
ATOM 1149 C C . LEU A 1 155 ? 20.774 -11.397 -0.448 1.00 29.69 291 LEU A C 1
ATOM 1150 O O . LEU A 1 155 ? 20.643 -10.445 -1.222 1.00 29.93 291 LEU A O 1
ATOM 1155 N N . GLU A 1 156 ? 20.869 -12.639 -0.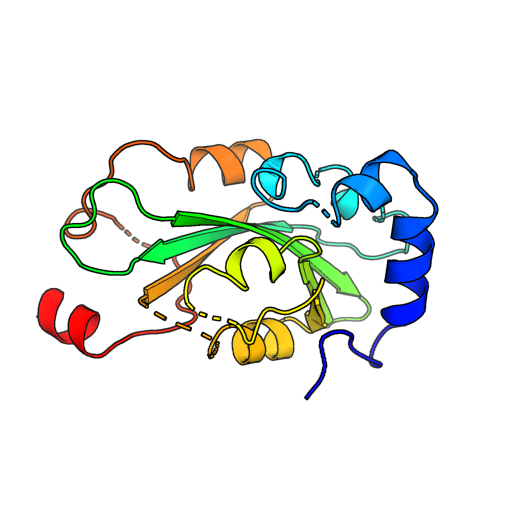859 1.00 32.92 292 GLU A N 1
ATOM 1156 C CA . GLU A 1 156 ? 20.982 -12.968 -2.268 1.00 36.41 292 GLU A CA 1
ATOM 1157 C C . GLU A 1 156 ? 19.809 -12.429 -3.097 1.00 36.31 292 GLU A C 1
ATOM 1158 O O . GLU A 1 156 ? 19.948 -12.218 -4.292 1.00 38.73 292 GLU A O 1
ATOM 1164 N N . SER A 1 157 ? 18.661 -12.220 -2.485 1.00 36.27 293 SER A N 1
ATOM 1165 C CA . SER A 1 157 ? 17.488 -11.778 -3.224 1.00 36.71 293 SER A CA 1
ATOM 1166 C C . SER A 1 157 ? 17.079 -10.361 -2.856 1.00 35.67 293 SER A C 1
ATOM 1167 O O . SER A 1 157 ? 16.012 -9.906 -3.250 1.00 36.11 293 SER A O 1
ATOM 1170 N N . GLU A 1 158 ? 17.918 -9.635 -2.114 1.00 33.67 294 GLU A N 1
ATOM 1171 C CA . GLU A 1 158 ? 17.666 -8.227 -1.840 1.00 32.19 294 GLU A CA 1
ATOM 1172 C C . GLU A 1 158 ? 18.024 -7.356 -3.015 1.00 32.94 294 GLU A C 1
ATOM 1173 O O . GLU A 1 158 ? 19.074 -7.544 -3.605 1.00 32.61 294 GLU A O 1
ATOM 1179 N N . SER A 1 159 ? 17.198 -6.361 -3.312 1.00 32.70 295 SER A N 1
ATOM 1180 C CA . SER A 1 159 ? 17.545 -5.452 -4.379 1.00 34.62 295 SER A CA 1
ATOM 1181 C C . SER A 1 159 ? 18.630 -4.525 -3.852 1.00 32.77 295 SER A C 1
ATOM 1182 O O . SER A 1 159 ? 18.476 -3.988 -2.785 1.00 31.28 295 SER A O 1
ATOM 1193 N N . ALA A 1 161 ? 19.299 -1.900 -5.508 1.00 35.03 297 ALA A N 1
ATOM 1194 C CA . ALA A 1 161 ? 18.806 -0.605 -6.018 1.00 36.01 297 ALA A CA 1
ATOM 1195 C C . ALA A 1 161 ? 18.546 0.382 -4.897 1.00 34.43 297 ALA A C 1
ATOM 1196 O O . ALA A 1 161 ? 17.789 0.099 -3.963 1.00 34.21 297 ALA A O 1
ATOM 1198 N N . GLY A 1 162 ? 19.206 1.540 -4.931 1.00 31.69 298 GLY A N 1
ATOM 1199 C CA . GLY A 1 162 ? 19.030 2.550 -3.893 1.00 29.77 298 GLY A CA 1
ATOM 1200 C C . GLY A 1 162 ? 19.856 2.295 -2.645 1.00 27.12 298 GLY A C 1
ATOM 1201 O O . GLY A 1 162 ? 19.766 3.035 -1.657 1.00 29.04 298 GLY A O 1
ATOM 1202 N N . LYS A 1 163 ? 20.694 1.264 -2.690 1.00 24.39 299 LYS A N 1
ATOM 1203 C CA . LYS A 1 163 ? 21.633 0.988 -1.609 1.00 23.32 299 LYS A CA 1
ATOM 1204 C C . LYS A 1 163 ? 22.968 1.665 -1.890 1.00 22.08 299 LYS A C 1
ATOM 1205 O O . LYS A 1 163 ? 23.508 1.643 -3.052 1.00 23.88 299 LYS A O 1
ATOM 1211 N N . VAL A 1 164 ? 23.500 2.282 -0.859 1.00 19.73 300 VAL A N 1
ATOM 1212 C CA . VAL A 1 164 ? 24.798 2.924 -0.911 1.00 18.08 300 VAL A CA 1
ATOM 1213 C C . VAL A 1 164 ? 25.779 2.126 -0.075 1.00 16.94 300 VAL A C 1
ATOM 1214 O O . VAL A 1 164 ? 25.587 1.968 1.125 1.00 17.42 300 VAL A O 1
ATOM 1218 N N . PHE A 1 165 ? 26.837 1.602 -0.688 1.00 16.94 301 PHE A N 1
ATOM 1219 C CA . PHE A 1 165 ? 27.841 0.800 0.037 1.00 17.96 301 PHE A CA 1
ATOM 1220 C C . PHE A 1 165 ? 28.806 1.680 0.786 1.00 18.21 301 PHE A C 1
ATOM 1221 O O . PHE A 1 165 ? 29.341 2.657 0.244 1.00 18.89 301 PHE A O 1
ATOM 1229 N N . VAL A 1 166 ? 28.978 1.335 2.063 1.00 18.07 302 VAL A N 1
ATOM 1230 C CA . VAL A 1 166 ? 30.047 1.825 2.911 1.00 18.43 302 VAL A CA 1
ATOM 1231 C C . VAL A 1 166 ? 31.279 0.940 2.790 1.00 19.79 302 VAL A C 1
ATOM 1232 O O . VAL A 1 166 ? 32.406 1.430 2.658 1.00 19.58 302 VAL A O 1
ATOM 1236 N N . THR A 1 167 ? 31.045 -0.366 2.798 1.00 20.05 303 THR A N 1
ATOM 1237 C CA . THR A 1 167 ? 32.048 -1.392 2.538 1.00 19.96 303 THR A CA 1
ATOM 1238 C C . THR A 1 167 ? 31.600 -2.332 1.436 1.00 21.12 303 THR A C 1
ATOM 1239 O O . THR A 1 167 ? 30.448 -2.349 1.092 1.00 22.13 303 THR A O 1
ATOM 1243 N N . SER A 1 168 ? 32.541 -3.069 0.875 1.00 22.99 304 SER A N 1
ATOM 1244 C CA . SER A 1 168 ? 32.285 -4.075 -0.173 1.00 24.76 304 SER A CA 1
ATOM 1245 C C . SER A 1 168 ? 33.284 -5.203 -0.012 1.00 27.04 304 SER A C 1
ATOM 1246 O O . SER A 1 168 ? 34.223 -5.344 -0.804 1.00 28.87 304 SER A O 1
ATOM 1249 N N . PRO A 1 169 ? 33.105 -6.012 1.022 1.00 26.00 305 PRO A N 1
ATOM 1250 C CA . PRO A 1 169 ? 34.103 -7.021 1.376 1.00 27.21 305 PRO A CA 1
ATOM 1251 C C . PRO A 1 169 ? 34.266 -8.067 0.279 1.00 28.31 305 PRO A C 1
ATOM 1252 O O . PRO A 1 169 ? 33.326 -8.312 -0.525 1.00 26.23 305 PRO A O 1
ATOM 1256 N N . ARG A 1 170 ? 35.459 -8.654 0.253 1.00 31.98 306 ARG A N 1
ATOM 1257 C CA . ARG A 1 170 ? 35.760 -9.681 -0.734 1.00 32.35 306 ARG A CA 1
ATOM 1258 C C . ARG A 1 170 ? 34.703 -10.787 -0.733 1.00 30.08 306 ARG A C 1
ATOM 1259 O O . ARG A 1 170 ? 34.274 -11.214 -1.802 1.00 29.68 306 ARG A O 1
ATOM 1267 N N . TRP A 1 171 ? 34.265 -11.251 0.427 1.00 28.44 307 TRP A N 1
ATOM 1268 C CA . TRP A 1 171 ? 33.270 -12.305 0.446 1.00 28.12 307 TRP A CA 1
ATOM 1269 C C . TRP A 1 171 ? 31.997 -11.927 -0.307 1.00 25.88 307 TRP A C 1
ATOM 1270 O O . TRP A 1 171 ? 31.385 -12.776 -0.938 1.00 26.11 307 TRP A O 1
ATOM 1281 N N . PHE A 1 172 ? 31.581 -10.659 -0.260 1.00 25.03 308 PHE A N 1
ATOM 1282 C CA . PHE A 1 172 ? 30.329 -10.298 -0.893 1.00 23.76 308 PHE A CA 1
ATOM 1283 C C . PHE A 1 172 ? 30.504 -10.228 -2.390 1.00 25.65 308 PHE A C 1
ATOM 1284 O O . PHE A 1 172 ? 29.649 -10.686 -3.152 1.00 24.43 308 PHE A O 1
ATOM 1292 N N . ASN A 1 173 ? 31.655 -9.709 -2.832 1.00 26.40 309 ASN A N 1
ATOM 1293 C CA . ASN A 1 173 ? 31.924 -9.682 -4.262 1.00 28.41 309 ASN A CA 1
ATOM 1294 C C . ASN A 1 173 ? 32.025 -11.091 -4.843 1.00 29.53 309 ASN A C 1
ATOM 1295 O O . ASN A 1 173 ? 31.471 -11.356 -5.933 1.00 30.62 309 ASN A O 1
ATOM 1300 N N . THR A 1 174 ? 32.609 -12.016 -4.074 1.00 29.13 310 THR A N 1
ATOM 1301 C CA . THR A 1 174 ? 32.685 -13.418 -4.505 1.00 31.31 310 THR A CA 1
ATOM 1302 C C . THR A 1 174 ? 31.292 -14.038 -4.507 1.00 31.44 310 THR A C 1
ATOM 1303 O O . THR A 1 174 ? 30.874 -14.677 -5.477 1.00 33.32 310 THR A O 1
ATOM 1307 N N . PHE A 1 175 ? 30.576 -13.811 -3.410 1.00 29.71 311 PHE A N 1
ATOM 1308 C CA . PHE A 1 175 ? 29.201 -14.274 -3.253 1.00 30.73 311 PHE A CA 1
ATOM 1309 C C . PHE A 1 175 ? 28.311 -13.882 -4.415 1.00 31.19 311 PHE A C 1
ATOM 1310 O O . PHE A 1 175 ? 27.601 -14.717 -4.957 1.00 32.97 311 PHE A O 1
ATOM 1318 N N . LYS A 1 176 ? 28.346 -12.592 -4.789 1.00 32.28 312 LYS A N 1
ATOM 1319 C CA . LYS A 1 176 ? 27.489 -12.093 -5.871 1.00 36.20 312 LYS A CA 1
ATOM 1320 C C . LYS A 1 176 ? 27.934 -12.625 -7.246 1.00 39.42 312 LYS A C 1
ATOM 1321 O O . LYS A 1 176 ? 27.124 -12.733 -8.161 1.00 41.68 312 LYS A O 1
ATOM 1327 N N . LYS A 1 177 ? 29.210 -12.995 -7.330 1.00 40.71 313 LYS A N 1
ATOM 1328 C CA . LYS A 1 177 ? 29.857 -13.697 -8.468 1.00 45.70 313 LYS A CA 1
ATOM 1329 C C . LYS A 1 177 ? 30.623 -12.760 -9.406 1.00 48.16 313 LYS A C 1
ATOM 1330 O O . LYS A 1 177 ? 31.577 -12.057 -8.978 1.00 48.67 313 LYS A O 1
#

GO terms:
  GO:0005576 extracellular region (C, EXP)
  GO:0030430 host cell cytoplasm (C, EXP)

Organism: Salmonella typhimurium (strain LT2 / SGSC1412 / ATCC 700720) (NCBI:txid99287)

CATH classification: 3.10.670.10

InterPro domains:
  IPR028907 Tox-PLDMTX domain [PF15645] (173-308)

Foldseek 3Di:
DDQADPVDVRVVLVVVLCVDPVSVVCLCVAPPQLVPVVVVVSVVVVWDPKWKKKKFAADAQPDFWTDIGIWIWTDDPHFIWIFRQSQCSCCVPLRLSNGTHIGTPVVVLVSVVSHWMKIAIHPDSVVSCVVRDGHTDRPQPDDPRIGTSDDDPNNVVVVD

Sequence (160 aa):
TYNLTSDIDAAAYLEELKQNPIINNKINPVGQCESLTPVSNFNEKGFDNIRYRGIFIWDKPTEEIPTNHFAVVGNKEGKDYVFDVSAHQFENRGSNLNGPLILSADEWVCKYRAKLIYYTDFSNSSIAANAYDALPRELESESAGKVFVTSPRWFNTFKK

Radius of gyration: 15.52 Å; Cα contacts (8 Å, |Δi|>4): 275; chains: 1; bounding box: 32×42×39 Å

Nearest PDB structures (foldseek):
  4g29-assembly1_A  TM=1.004E+00  e=2.854E-28  Salmonella enterica subsp. enterica serovar Typhimurium str. LT2
  4g2b-assembly1_A  TM=9.909E-01  e=4.918E-27  Salmonella enterica subsp. enterica serovar Typhimurium str. LT2
  4g2b-assembly1_B  TM=9.849E-01  e=7.546E-26  Salmonella enterica subsp. enterica serovar Typhimurium str. LT2
  2ebf-assembly1_X  TM=5.509E-01  e=5.465E-03  Pasteurella multocida
  2ec5-assembly1_A  TM=5.768E-01  e=1.097E-02  Pasteurella multocida

Solvent-accessible surface area: 8445 Å² total

Secondary structure (DSSP, 8-state):
--SB-TTTTHHHHHHHHHTSHHHHHH---TT-TTT--HHHH--TTS-EEEEEEEEEEESSTT-SS-EEEEEEEEEETTEEEEEETTGGGGTT------S-EEEEHHHHHHHH---EEEEEEESSHHHHHHHT-SS---GGG-----EES---HHHHHHH-

B-factor: mean 27.19, std 8.95, range [8.04, 73.57]